Protein AF-A0A3S0C110-F1 (afdb_monomer_lite)

Sequence (95 aa):
MLRGLLARWPGGLRGTFTANLLATVVLGAVIGAGDLVYLALGTGFAGALSTWSTLARELGELLKERQWRLLTGYISATLTAGWAVAWLTRWLVSA

Organism: NCBI:txid1859290

Foldseek 3Di:
DCVVVVVAVVHALVQQLVLLLVLLLLLLQLLLQVDPVSNVVSPVSSVVSHDPPRVVVNLVVCVVVVVVVCSVVSVCCSVVSSVVSSNVSSVVNND

InterPro domains:
  IPR003691 Fluoride-specific ion channel FluC [PF02537] (4-88)

Structure (mmCIF, N/CA/C/O backbone):
data_AF-A0A3S0C110-F1
#
_entry.id   AF-A0A3S0C110-F1
#
loop_
_atom_site.group_PDB
_atom_site.id
_atom_site.type_symbol
_atom_site.label_atom_id
_atom_site.label_alt_id
_atom_site.label_comp_id
_atom_site.label_asym_id
_atom_site.label_entity_id
_atom_site.label_seq_id
_atom_site.pdbx_PDB_ins_code
_atom_site.Cartn_x
_atom_site.Cartn_y
_atom_site.Cartn_z
_atom_site.occupancy
_atom_site.B_iso_or_equiv
_atom_site.auth_seq_id
_atom_site.auth_comp_id
_atom_site.auth_asym_id
_atom_site.auth_atom_id
_atom_site.pdbx_PDB_model_num
ATOM 1 N N . MET A 1 1 ? -22.020 17.505 -4.119 1.00 55.09 1 MET A N 1
ATOM 2 C CA . MET A 1 1 ? -22.976 16.651 -3.378 1.00 55.09 1 MET A CA 1
ATOM 3 C C . MET A 1 1 ? -22.930 15.159 -3.768 1.00 55.09 1 MET A C 1
ATOM 5 O O . MET A 1 1 ? -23.331 14.350 -2.955 1.00 55.09 1 MET A O 1
ATOM 9 N N . LEU A 1 2 ? -22.268 14.761 -4.871 1.00 46.81 2 LEU A N 1
ATOM 10 C CA . LEU A 1 2 ? -21.736 13.390 -5.115 1.00 46.81 2 LEU A CA 1
ATOM 11 C C . LEU A 1 2 ? -20.428 13.064 -4.344 1.00 46.81 2 LEU A C 1
ATOM 13 O O . LEU A 1 2 ? -19.990 11.923 -4.246 1.00 46.81 2 LEU A O 1
ATOM 17 N N . ARG A 1 3 ? -19.808 14.097 -3.766 1.00 48.69 3 ARG A N 1
ATOM 18 C CA . ARG A 1 3 ? -18.477 14.109 -3.130 1.00 48.69 3 ARG A CA 1
ATOM 19 C C . ARG A 1 3 ? -18.389 13.318 -1.813 1.00 48.69 3 ARG A C 1
ATOM 21 O O . ARG A 1 3 ? -17.317 12.847 -1.467 1.00 48.69 3 ARG A O 1
ATOM 28 N N . GLY A 1 4 ? -19.511 13.158 -1.107 1.00 48.91 4 GLY A N 1
ATOM 29 C CA . GLY A 1 4 ? -19.621 12.286 0.071 1.00 48.91 4 GLY A CA 1
ATOM 30 C C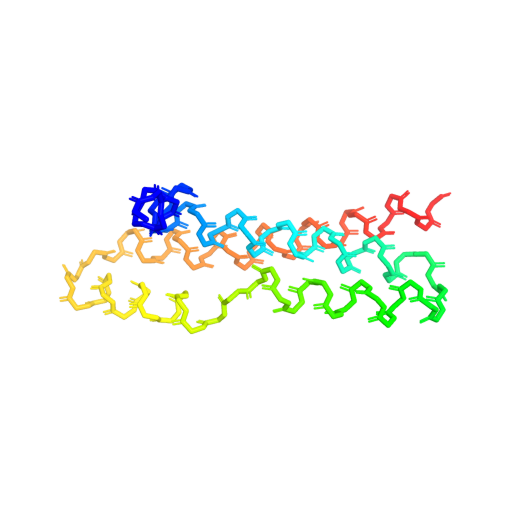 . GLY A 1 4 ? -19.912 10.816 -0.271 1.00 48.91 4 GLY A C 1
ATOM 31 O O . GLY A 1 4 ? -19.647 9.945 0.545 1.00 48.91 4 GLY A O 1
ATOM 32 N N . LEU A 1 5 ? -20.411 10.530 -1.483 1.00 51.88 5 LEU A N 1
ATOM 33 C CA . LEU A 1 5 ? -20.752 9.180 -1.964 1.00 51.88 5 LEU A CA 1
ATOM 34 C C . LEU A 1 5 ? -19.519 8.398 -2.458 1.00 51.88 5 LEU A C 1
ATOM 36 O O . LEU A 1 5 ? -19.439 7.195 -2.244 1.00 51.88 5 LEU A O 1
ATOM 40 N N . LEU A 1 6 ? -18.509 9.082 -3.009 1.00 47.78 6 LEU A N 1
ATOM 41 C CA . LEU A 1 6 ? -17.167 8.520 -3.253 1.00 47.78 6 LEU A CA 1
ATOM 42 C C . LEU A 1 6 ? -16.322 8.385 -1.970 1.00 47.78 6 LEU A C 1
ATOM 44 O O . LEU A 1 6 ? -15.278 7.743 -1.985 1.00 47.78 6 LEU A O 1
ATOM 48 N N . ALA A 1 7 ? -16.757 8.962 -0.845 1.00 46.91 7 ALA A N 1
ATOM 49 C CA . ALA A 1 7 ? -15.951 9.066 0.375 1.00 46.91 7 ALA A CA 1
ATOM 50 C C . ALA A 1 7 ? -15.769 7.741 1.145 1.00 46.91 7 ALA A C 1
ATOM 52 O O . ALA A 1 7 ? -15.185 7.742 2.228 1.00 46.91 7 ALA A O 1
ATOM 53 N N . ARG A 1 8 ? -16.309 6.619 0.647 1.00 56.09 8 ARG A N 1
ATOM 54 C CA . ARG A 1 8 ? -16.410 5.361 1.405 1.00 56.09 8 ARG A CA 1
ATOM 55 C C . ARG A 1 8 ? -16.264 4.078 0.582 1.00 56.09 8 ARG A C 1
ATOM 57 O O . ARG A 1 8 ? -16.588 3.029 1.123 1.00 56.09 8 ARG A O 1
ATOM 64 N N . TRP A 1 9 ? -15.801 4.104 -0.673 1.00 51.53 9 TRP A N 1
ATOM 65 C CA . TRP A 1 9 ? -15.779 2.877 -1.487 1.00 51.53 9 TRP A CA 1
ATOM 66 C C . TRP A 1 9 ? -14.401 2.534 -2.092 1.00 51.53 9 TRP A C 1
ATOM 68 O O . TRP A 1 9 ? -13.837 3.374 -2.787 1.00 51.53 9 TRP A O 1
ATOM 78 N N . PRO A 1 10 ? -13.832 1.338 -1.809 1.00 54.31 10 PRO A N 1
ATOM 79 C CA . PRO A 1 10 ? -14.381 0.302 -0.925 1.00 54.31 10 PRO A CA 1
ATOM 80 C C . PRO A 1 10 ? -14.465 0.758 0.539 1.00 54.31 10 PRO A C 1
ATOM 82 O O . PRO A 1 10 ? -15.265 0.200 1.281 1.00 54.31 10 PRO A O 1
ATOM 85 N N . GLY A 1 11 ? -13.695 1.796 0.907 1.00 68.25 11 GLY A N 1
ATOM 86 C CA . GLY A 1 11 ? -13.632 2.370 2.253 1.00 68.25 11 GLY A CA 1
ATOM 87 C C . GLY A 1 11 ? -13.127 1.383 3.308 1.00 68.25 11 GLY A C 1
ATOM 88 O O . GLY A 1 11 ? -13.246 0.166 3.171 1.00 68.25 11 GLY A O 1
ATOM 89 N N . GLY A 1 12 ? -12.532 1.902 4.379 1.00 83.06 12 GLY A N 1
ATOM 90 C CA . GLY A 1 12 ? -11.976 1.068 5.447 1.00 83.06 12 GLY A CA 1
ATOM 91 C C . GLY A 1 12 ? -10.863 0.122 4.974 1.00 83.06 12 GLY A C 1
ATOM 92 O O . GLY A 1 12 ? -10.289 0.289 3.895 1.00 83.06 12 GLY A O 1
ATOM 93 N N . LEU A 1 13 ? -10.636 -0.932 5.765 1.00 89.69 13 LEU A N 1
ATOM 94 C CA . LEU A 1 13 ? -9.493 -1.848 5.648 1.00 89.69 13 LEU A CA 1
ATOM 95 C C . LEU A 1 13 ? -9.270 -2.372 4.219 1.00 89.69 13 LEU A C 1
ATOM 97 O O . LEU A 1 13 ? -8.149 -2.417 3.725 1.00 89.69 13 LEU A O 1
ATOM 101 N N . ARG A 1 14 ? -10.344 -2.759 3.517 1.00 92.00 14 ARG A N 1
ATOM 102 C CA . ARG A 1 14 ? -10.253 -3.318 2.155 1.00 92.00 14 ARG A CA 1
ATOM 103 C C . ARG A 1 14 ? -9.906 -2.260 1.113 1.00 92.00 14 ARG A C 1
ATOM 105 O O . ARG A 1 14 ? -9.186 -2.559 0.168 1.00 92.00 14 ARG A O 1
ATOM 112 N N . GLY A 1 15 ? -10.426 -1.043 1.265 1.00 92.25 15 GLY A N 1
ATOM 113 C CA . GLY A 1 15 ? -10.122 0.057 0.353 1.00 92.25 15 GLY A CA 1
ATOM 114 C C . GLY A 1 15 ? -8.661 0.469 0.455 1.00 92.25 15 GLY A C 1
ATOM 115 O O . GLY A 1 15 ? -7.969 0.533 -0.559 1.00 92.25 15 GLY A O 1
ATOM 116 N N . THR A 1 16 ? -8.185 0.663 1.683 1.00 94.50 16 THR A N 1
ATOM 117 C CA . THR A 1 16 ? -6.786 1.000 1.957 1.00 94.50 16 THR A CA 1
ATOM 118 C C . THR A 1 16 ? -5.837 -0.122 1.542 1.00 94.50 16 THR A C 1
ATOM 120 O O . THR A 1 16 ? -4.835 0.159 0.888 1.00 94.50 16 THR A O 1
ATOM 123 N N . PHE A 1 17 ? -6.178 -1.385 1.819 1.00 95.31 17 PHE A N 1
ATOM 124 C CA . PHE A 1 17 ? -5.411 -2.536 1.339 1.00 95.31 17 PHE A CA 1
ATOM 125 C C . PHE A 1 17 ? -5.245 -2.528 -0.182 1.00 95.31 17 PHE A C 1
ATOM 127 O O . PHE A 1 17 ? -4.123 -2.575 -0.678 1.00 95.31 17 PHE A O 1
ATOM 134 N N . THR A 1 18 ? -6.353 -2.443 -0.925 1.00 95.56 18 THR A N 1
ATOM 135 C CA . THR A 1 18 ? -6.331 -2.488 -2.392 1.00 95.56 18 THR A CA 1
ATOM 136 C C . THR A 1 18 ? -5.565 -1.306 -2.975 1.00 95.56 18 THR A C 1
ATOM 138 O O . THR A 1 18 ? -4.769 -1.501 -3.887 1.00 95.56 18 THR A O 1
ATOM 141 N N . ALA A 1 19 ? -5.749 -0.095 -2.441 1.00 95.19 19 ALA A N 1
ATOM 142 C CA . ALA A 1 19 ? -5.015 1.084 -2.896 1.00 95.19 19 ALA A CA 1
ATOM 143 C C . ALA A 1 19 ? -3.498 0.929 -2.685 1.00 95.19 19 ALA A C 1
ATOM 145 O O . ALA A 1 19 ? -2.717 1.135 -3.614 1.00 95.19 19 ALA A O 1
ATOM 146 N N . ASN A 1 20 ? -3.082 0.474 -1.500 1.00 96.81 20 ASN A N 1
ATOM 147 C CA . ASN A 1 20 ? -1.672 0.225 -1.197 1.00 96.81 20 ASN A CA 1
ATOM 148 C C . ASN A 1 20 ? -1.087 -0.906 -2.057 1.00 96.81 20 ASN A C 1
ATOM 150 O O . ASN A 1 20 ? 0.041 -0.788 -2.530 1.00 96.81 20 ASN A O 1
ATOM 154 N N . LEU A 1 21 ? -1.849 -1.974 -2.307 1.00 97.56 21 LEU A N 1
ATOM 155 C CA . LEU A 1 21 ? -1.407 -3.091 -3.142 1.00 97.56 21 LEU A CA 1
ATOM 156 C C . LEU A 1 21 ? -1.286 -2.692 -4.621 1.00 97.56 21 LEU A C 1
ATOM 158 O O . LEU A 1 21 ? -0.331 -3.063 -5.290 1.00 97.56 21 LEU A O 1
ATOM 162 N N . LEU A 1 22 ? -2.212 -1.888 -5.146 1.00 97.56 22 LEU A N 1
ATOM 163 C CA . LEU A 1 22 ? -2.097 -1.354 -6.507 1.00 97.56 22 LEU A CA 1
ATOM 164 C C . LEU A 1 22 ? -0.906 -0.399 -6.637 1.00 97.56 22 LEU A C 1
ATOM 166 O O . LEU A 1 22 ? -0.208 -0.420 -7.649 1.00 97.56 22 LEU A O 1
ATOM 170 N N . ALA A 1 23 ? -0.621 0.399 -5.608 1.00 97.19 23 ALA A N 1
ATOM 171 C CA . ALA A 1 23 ? 0.578 1.227 -5.589 1.00 97.19 23 ALA A CA 1
ATOM 172 C C . ALA A 1 23 ? 1.864 0.378 -5.624 1.00 97.19 23 ALA A C 1
ATOM 174 O O . ALA A 1 23 ? 2.810 0.745 -6.321 1.00 97.19 23 ALA A O 1
ATOM 175 N N . THR A 1 24 ? 1.903 -0.778 -4.945 1.00 97.75 24 THR A N 1
ATOM 176 C CA . THR A 1 24 ? 3.068 -1.681 -5.004 1.00 97.75 24 THR A CA 1
ATOM 177 C C . THR A 1 24 ? 3.210 -2.369 -6.362 1.00 97.75 24 THR A C 1
ATOM 179 O O . THR A 1 24 ? 4.341 -2.550 -6.811 1.00 97.75 24 THR A O 1
ATOM 182 N N . VAL A 1 25 ? 2.104 -2.680 -7.058 1.00 97.94 25 VAL A N 1
ATOM 183 C CA . VAL A 1 25 ? 2.128 -3.118 -8.471 1.00 97.94 25 VAL A CA 1
ATOM 184 C C . VAL A 1 25 ? 2.803 -2.058 -9.335 1.00 97.94 25 VAL A C 1
ATOM 186 O O . VAL A 1 25 ? 3.747 -2.369 -10.058 1.00 97.94 25 VAL A O 1
ATOM 189 N N . VAL A 1 26 ? 2.361 -0.799 -9.239 1.00 97.69 26 VAL A N 1
ATOM 190 C CA . VAL A 1 26 ? 2.930 0.296 -10.040 1.00 97.69 26 VAL A CA 1
ATOM 191 C C . VAL A 1 26 ? 4.418 0.460 -9.753 1.00 97.69 26 VAL A C 1
ATOM 193 O O . VAL A 1 26 ? 5.203 0.505 -10.696 1.00 97.69 26 VAL A O 1
ATOM 196 N N . LEU A 1 27 ? 4.824 0.484 -8.478 1.00 97.12 27 LEU A N 1
ATOM 197 C CA . LEU A 1 27 ? 6.241 0.564 -8.109 1.00 97.12 27 LEU A CA 1
ATOM 198 C C . LEU A 1 27 ? 7.049 -0.612 -8.662 1.00 97.12 27 LEU A C 1
ATOM 200 O O . LEU A 1 27 ? 8.111 -0.395 -9.238 1.00 97.12 27 LEU A O 1
ATOM 204 N N . GLY A 1 28 ? 6.546 -1.841 -8.529 1.00 97.00 28 GLY A N 1
ATOM 205 C CA . GLY A 1 28 ? 7.192 -3.024 -9.095 1.00 97.00 28 GLY A CA 1
ATOM 206 C C . GLY A 1 28 ? 7.390 -2.893 -10.605 1.00 97.00 28 GLY A C 1
ATOM 207 O O . GLY A 1 28 ? 8.498 -3.103 -11.093 1.00 97.00 28 GLY A O 1
ATOM 208 N N . ALA A 1 29 ? 6.352 -2.467 -11.327 1.00 97.19 29 ALA A N 1
ATOM 209 C CA . ALA A 1 29 ? 6.398 -2.291 -12.774 1.00 97.19 29 ALA A CA 1
ATOM 210 C C . ALA A 1 29 ? 7.416 -1.226 -13.208 1.00 97.19 29 ALA A C 1
ATOM 212 O O . ALA A 1 29 ? 8.242 -1.492 -14.077 1.00 97.19 29 ALA A O 1
ATOM 213 N N . VAL A 1 30 ? 7.409 -0.040 -12.589 1.00 97.25 30 VAL A N 1
ATOM 214 C CA . VAL A 1 30 ? 8.331 1.038 -12.994 1.00 97.25 30 VAL A CA 1
ATOM 215 C C . VAL A 1 30 ? 9.780 0.754 -12.603 1.00 97.25 30 VAL A C 1
ATOM 217 O O . VAL A 1 30 ? 10.690 1.117 -13.343 1.00 97.25 30 VAL A O 1
ATOM 220 N N . ILE A 1 31 ? 10.009 0.041 -11.494 1.00 96.44 31 ILE A N 1
ATOM 221 C CA . ILE A 1 31 ? 11.341 -0.465 -11.134 1.00 96.44 31 ILE A CA 1
ATOM 222 C C . ILE A 1 31 ? 11.804 -1.528 -12.136 1.00 96.44 31 ILE A C 1
ATOM 224 O O . ILE A 1 31 ? 12.977 -1.542 -12.498 1.00 96.44 31 ILE A O 1
ATOM 228 N N . GLY A 1 32 ? 10.906 -2.414 -12.578 1.00 95.56 32 GLY A N 1
ATOM 229 C CA . GLY A 1 32 ? 11.204 -3.431 -13.589 1.00 95.56 32 GLY A CA 1
ATOM 230 C C . GLY A 1 32 ? 11.553 -2.829 -14.951 1.00 95.56 32 GLY A C 1
ATOM 231 O O . GLY A 1 32 ? 12.484 -3.299 -15.594 1.00 95.56 32 GLY A O 1
ATOM 232 N N . ALA A 1 33 ? 10.858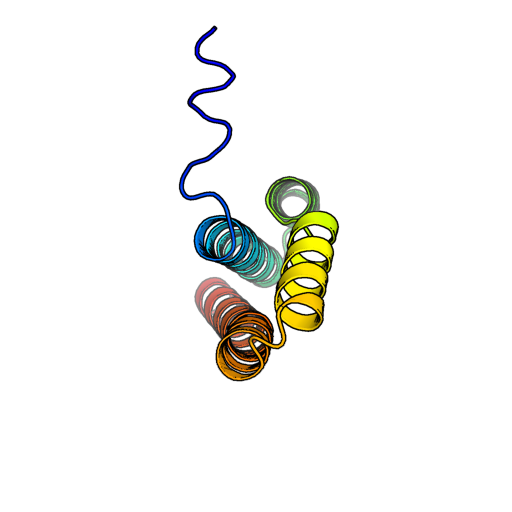 -1.760 -15.353 1.00 95.25 33 ALA A N 1
ATOM 233 C CA . ALA A 1 33 ? 11.101 -1.069 -16.619 1.00 95.25 33 ALA A CA 1
ATOM 234 C C . ALA A 1 33 ? 12.445 -0.317 -16.653 1.00 95.25 33 ALA A C 1
ATOM 236 O O . ALA A 1 33 ? 13.041 -0.180 -17.717 1.00 95.25 33 ALA A O 1
ATOM 237 N N . GLY A 1 34 ? 12.918 0.193 -15.509 1.00 92.44 34 GLY A N 1
ATOM 238 C CA . GLY A 1 34 ? 14.230 0.844 -15.386 1.00 92.44 34 GLY A CA 1
ATOM 239 C C . GLY A 1 34 ? 14.369 2.214 -16.069 1.00 92.44 34 GLY A C 1
ATOM 240 O O . GLY A 1 34 ? 15.454 2.791 -16.044 1.00 92.44 34 GLY A O 1
ATOM 241 N N . ASP A 1 35 ? 13.296 2.754 -16.653 1.00 95.81 35 ASP A N 1
ATOM 242 C CA . ASP A 1 35 ? 13.278 4.067 -17.306 1.00 95.81 35 ASP A CA 1
ATOM 243 C C . ASP A 1 35 ? 13.040 5.210 -16.301 1.00 95.81 35 ASP A C 1
ATOM 245 O O . ASP A 1 35 ? 12.142 5.149 -15.456 1.00 95.81 35 ASP A O 1
ATOM 249 N N . LEU A 1 36 ? 13.827 6.286 -16.403 1.00 95.06 36 LEU A N 1
ATOM 250 C CA . LEU A 1 36 ? 13.801 7.396 -15.445 1.00 95.06 36 LEU A CA 1
ATOM 251 C C . LEU A 1 36 ? 12.476 8.177 -15.454 1.00 95.06 36 LEU A C 1
ATOM 253 O O . LEU A 1 36 ? 12.028 8.632 -14.399 1.00 95.06 36 LEU A O 1
ATOM 257 N N . VAL A 1 37 ? 11.835 8.328 -16.616 1.00 95.00 37 VAL A N 1
ATOM 258 C CA . VAL A 1 37 ? 10.553 9.036 -16.733 1.00 95.00 37 VAL A CA 1
ATOM 259 C C . VAL A 1 37 ? 9.449 8.211 -16.081 1.00 95.00 37 VAL A C 1
ATOM 261 O O . VAL A 1 37 ? 8.651 8.748 -15.306 1.00 95.00 37 VAL A O 1
ATOM 264 N N . TYR A 1 38 ? 9.434 6.899 -16.320 1.00 93.62 38 TYR A N 1
ATOM 265 C CA . TYR A 1 38 ? 8.493 5.997 -15.654 1.00 93.62 38 TYR A CA 1
ATOM 266 C C . TYR A 1 38 ? 8.725 5.915 -14.150 1.00 93.62 38 TYR A C 1
ATOM 268 O O . TYR A 1 38 ? 7.755 5.919 -13.395 1.00 93.62 38 TYR A O 1
ATOM 276 N N . LEU A 1 39 ? 9.976 5.921 -13.691 1.00 95.81 39 LEU A N 1
ATOM 277 C CA . LEU A 1 39 ? 10.284 5.979 -12.263 1.00 95.81 39 LEU A CA 1
ATOM 278 C C . LEU A 1 39 ? 9.738 7.259 -11.622 1.00 95.81 39 LEU A C 1
ATOM 280 O O . LEU A 1 39 ? 9.086 7.178 -10.580 1.00 95.81 39 LEU A O 1
ATOM 284 N N . ALA A 1 40 ? 9.941 8.425 -12.239 1.00 95.69 40 ALA A N 1
ATOM 285 C CA . ALA A 1 40 ? 9.459 9.694 -11.697 1.00 95.69 40 ALA A CA 1
ATOM 286 C C . ALA A 1 40 ? 7.923 9.745 -11.616 1.00 95.69 40 ALA A C 1
ATOM 288 O O . ALA A 1 40 ? 7.357 10.025 -10.555 1.00 95.69 40 ALA A O 1
ATOM 289 N N . LEU A 1 41 ? 7.239 9.425 -12.720 1.00 96.06 41 LEU A N 1
ATOM 290 C CA . LEU A 1 41 ? 5.776 9.463 -12.787 1.00 96.06 41 LEU A CA 1
ATOM 291 C C . LEU A 1 41 ? 5.134 8.356 -11.946 1.00 96.06 41 LEU A C 1
ATOM 293 O O . LEU A 1 41 ? 4.189 8.612 -11.200 1.00 96.06 41 LEU A O 1
ATOM 297 N N . GLY A 1 42 ? 5.663 7.137 -12.030 1.00 96.00 42 GLY A N 1
ATOM 298 C CA . GLY A 1 42 ? 5.161 5.976 -11.304 1.00 96.00 42 GLY A CA 1
ATOM 299 C C . GLY A 1 42 ? 5.331 6.103 -9.799 1.00 96.00 42 GLY A C 1
ATOM 300 O O . GLY A 1 42 ? 4.403 5.780 -9.062 1.00 96.00 42 GLY A O 1
ATOM 301 N N . THR A 1 43 ? 6.462 6.639 -9.329 1.00 95.69 43 THR A N 1
ATOM 302 C CA . THR A 1 43 ? 6.671 6.889 -7.893 1.00 95.69 43 THR A CA 1
ATOM 303 C C . THR A 1 43 ? 5.707 7.954 -7.376 1.00 95.69 43 THR A C 1
ATOM 305 O O . THR A 1 43 ? 5.107 7.769 -6.317 1.00 95.69 43 THR A O 1
ATOM 308 N N . GLY A 1 44 ? 5.489 9.035 -8.135 1.00 95.62 44 GLY A N 1
ATOM 309 C CA . GLY A 1 44 ? 4.500 10.060 -7.788 1.00 95.62 44 GLY A CA 1
ATOM 310 C C . GLY A 1 44 ? 3.072 9.508 -7.747 1.00 95.62 44 GLY A C 1
ATOM 311 O O . GLY A 1 44 ? 2.346 9.734 -6.779 1.00 95.62 44 GLY A O 1
ATOM 312 N N . PHE A 1 45 ? 2.685 8.725 -8.756 1.00 96.50 45 PHE A N 1
ATOM 313 C CA . PHE A 1 45 ? 1.372 8.081 -8.818 1.00 96.50 45 PHE A CA 1
ATOM 314 C C . PHE A 1 45 ? 1.163 7.082 -7.674 1.00 96.50 45 PHE A C 1
ATOM 316 O O . PHE A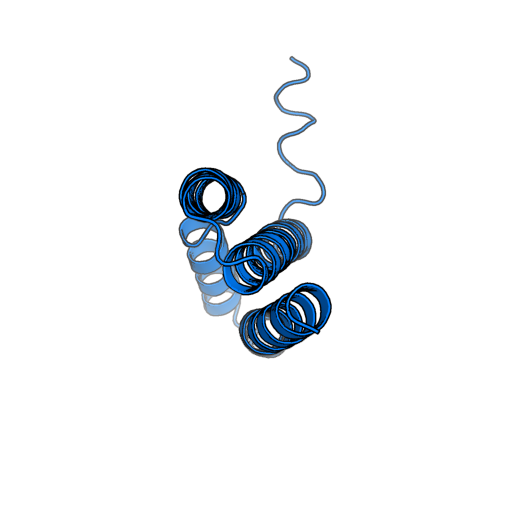 1 45 ? 0.146 7.140 -6.984 1.00 96.50 45 PHE A O 1
ATOM 323 N N . ALA A 1 46 ? 2.132 6.199 -7.424 1.00 96.69 46 ALA A N 1
ATOM 324 C CA . ALA A 1 46 ? 2.076 5.240 -6.325 1.00 96.69 46 ALA A CA 1
ATOM 325 C C . ALA A 1 46 ? 2.029 5.939 -4.957 1.00 96.69 46 ALA A C 1
ATOM 327 O O . ALA A 1 46 ? 1.291 5.508 -4.069 1.00 96.69 46 ALA A O 1
ATOM 328 N N . GLY A 1 47 ? 2.758 7.046 -4.792 1.00 94.88 47 GLY A N 1
ATOM 329 C CA . GLY A 1 47 ? 2.708 7.877 -3.590 1.00 94.88 47 GLY A CA 1
ATOM 330 C C . GLY A 1 47 ? 1.347 8.544 -3.373 1.00 94.88 47 GLY A C 1
ATOM 331 O O . GLY A 1 47 ? 0.885 8.618 -2.241 1.00 94.88 47 GLY A O 1
ATOM 332 N N . ALA A 1 48 ? 0.680 8.986 -4.443 1.00 94.94 48 ALA A N 1
ATOM 333 C CA . ALA A 1 48 ? -0.658 9.575 -4.364 1.00 94.94 48 ALA A CA 1
ATOM 334 C C . ALA A 1 48 ? -1.769 8.532 -4.145 1.00 94.94 48 ALA A C 1
ATOM 336 O O . ALA A 1 48 ? -2.797 8.844 -3.544 1.00 94.94 48 ALA A O 1
ATOM 337 N N . LEU A 1 49 ? -1.580 7.310 -4.653 1.00 95.12 49 LEU A N 1
ATOM 338 C CA . LEU A 1 49 ? -2.541 6.214 -4.530 1.00 95.12 49 LEU A CA 1
ATOM 339 C C . LEU A 1 49 ? -2.464 5.517 -3.165 1.00 95.12 49 LEU A C 1
ATOM 341 O O . LEU A 1 49 ? -3.496 5.157 -2.598 1.00 95.12 49 LEU A O 1
ATOM 345 N N . SER A 1 50 ? -1.253 5.305 -2.648 1.00 95.44 50 SER A N 1
ATOM 346 C CA . SER A 1 50 ? -1.043 4.668 -1.347 1.00 95.44 50 SER A CA 1
ATOM 347 C C . SER A 1 50 ? -1.284 5.629 -0.183 1.00 95.44 50 SER A C 1
ATOM 349 O O . SER A 1 50 ? -1.214 6.849 -0.308 1.00 95.44 50 SER A O 1
ATOM 351 N N . THR A 1 51 ? -1.571 5.075 0.991 1.00 95.75 51 THR A N 1
ATOM 352 C CA . THR A 1 51 ? -1.751 5.852 2.216 1.00 95.75 51 THR A CA 1
ATOM 353 C C . THR A 1 51 ? -1.226 5.106 3.438 1.00 95.75 51 THR A C 1
ATOM 355 O O . THR A 1 51 ? -1.701 4.028 3.808 1.00 95.75 51 THR A O 1
ATOM 358 N N . TRP A 1 52 ? -0.244 5.720 4.102 1.00 93.50 52 TRP A N 1
ATOM 359 C CA . TRP A 1 52 ? 0.242 5.278 5.409 1.00 93.50 52 TRP A CA 1
ATOM 360 C C . TRP A 1 52 ? -0.625 5.811 6.553 1.00 93.50 52 TRP A C 1
ATOM 362 O O . TRP A 1 52 ? -0.905 5.095 7.511 1.00 93.50 52 TRP A O 1
ATOM 372 N N . SER A 1 53 ? -1.086 7.061 6.459 1.00 94.44 53 SER A N 1
ATOM 373 C CA . SER A 1 53 ? -1.842 7.711 7.535 1.00 94.44 53 SER A CA 1
ATOM 374 C C . SER A 1 53 ? -3.185 7.025 7.790 1.00 94.44 53 SER A C 1
ATOM 376 O O . SER A 1 53 ? -3.575 6.843 8.944 1.00 94.44 53 SER A O 1
ATOM 378 N N . THR A 1 54 ? -3.873 6.582 6.732 1.00 94.44 54 THR A N 1
ATOM 379 C CA . THR A 1 54 ? -5.125 5.826 6.865 1.00 94.44 54 THR A CA 1
ATOM 380 C C . THR A 1 54 ? -4.872 4.437 7.443 1.00 94.44 54 THR A C 1
ATOM 382 O O . THR A 1 54 ? -5.565 4.061 8.384 1.00 94.44 54 THR A O 1
ATOM 385 N N . LEU A 1 55 ? -3.846 3.724 6.961 1.00 94.88 55 LEU A N 1
ATOM 386 C CA . LEU A 1 55 ? -3.455 2.411 7.486 1.00 94.88 55 LEU A CA 1
ATOM 387 C C . LEU A 1 55 ? -3.123 2.483 8.985 1.00 94.88 55 LEU A C 1
ATOM 389 O O . LEU A 1 55 ? -3.641 1.699 9.774 1.00 94.88 55 LEU A O 1
ATOM 393 N N . ALA A 1 56 ? -2.300 3.449 9.399 1.00 96.12 56 ALA A N 1
ATOM 394 C CA . ALA A 1 56 ? -1.920 3.629 10.798 1.00 96.12 56 ALA A CA 1
ATOM 395 C C . ALA A 1 56 ? -3.131 3.941 11.691 1.00 96.12 56 ALA A C 1
ATOM 397 O O . ALA A 1 56 ? -3.247 3.391 12.788 1.00 96.12 56 ALA A O 1
ATOM 398 N N . ARG A 1 57 ? -4.060 4.781 11.211 1.00 95.88 57 ARG A N 1
ATOM 399 C CA . ARG A 1 57 ? -5.322 5.061 11.911 1.00 95.88 57 ARG A CA 1
ATOM 400 C C . ARG A 1 57 ? -6.150 3.788 12.094 1.00 95.88 57 ARG A C 1
ATOM 402 O O . ARG A 1 57 ? -6.575 3.514 13.210 1.00 95.88 57 ARG A O 1
ATOM 409 N N . GLU A 1 58 ? -6.339 3.009 11.033 1.00 95.69 58 GLU A N 1
ATOM 410 C CA . GLU A 1 58 ? -7.114 1.761 11.062 1.00 95.69 58 GLU A CA 1
ATOM 411 C C . GLU A 1 58 ? -6.501 0.710 11.995 1.00 95.69 58 GLU A C 1
ATOM 413 O O . GLU A 1 58 ? -7.209 0.097 12.791 1.00 95.69 58 GLU A O 1
ATOM 418 N N . LEU A 1 59 ? -5.176 0.532 11.960 1.00 96.88 59 LEU A N 1
ATOM 419 C CA . LEU A 1 59 ? -4.472 -0.352 12.893 1.00 96.88 59 LEU A CA 1
ATOM 420 C C . LEU A 1 59 ? -4.636 0.127 14.343 1.00 96.88 59 LEU A C 1
ATOM 422 O O . LEU A 1 59 ? -4.873 -0.682 15.239 1.00 96.88 59 LEU A O 1
ATOM 426 N N . GLY A 1 60 ? -4.560 1.439 14.582 1.00 97.31 60 GLY A N 1
ATOM 427 C CA . GLY A 1 60 ? -4.798 2.030 15.897 1.00 97.31 60 GLY A CA 1
ATOM 428 C C . GLY A 1 60 ? -6.233 1.835 16.403 1.00 97.31 60 GLY A C 1
ATOM 429 O O . GLY A 1 60 ? -6.430 1.594 17.593 1.00 97.31 60 GLY A O 1
ATOM 430 N N . GLU A 1 61 ? -7.231 1.907 15.521 1.00 96.88 61 GLU A N 1
ATOM 431 C CA . GLU A 1 61 ? -8.640 1.628 15.838 1.00 96.88 61 GLU A CA 1
ATOM 432 C C . GLU A 1 61 ? -8.835 0.150 16.215 1.00 96.88 61 GLU A C 1
ATOM 434 O O . GLU A 1 61 ? -9.342 -0.142 17.299 1.00 96.88 61 GLU A O 1
ATOM 439 N N . LEU A 1 62 ? -8.313 -0.783 15.411 1.00 96.81 62 LEU A N 1
ATOM 440 C CA . LEU A 1 62 ? -8.361 -2.222 15.708 1.00 96.81 62 LEU A CA 1
ATOM 441 C C . LEU A 1 62 ? -7.647 -2.583 17.017 1.00 96.81 62 LEU A C 1
ATOM 443 O O . LEU A 1 62 ? -8.105 -3.456 17.760 1.00 96.81 62 LEU A O 1
ATOM 447 N N . LEU A 1 63 ? -6.536 -1.903 17.310 1.00 97.44 63 LEU A N 1
ATOM 448 C CA . LEU A 1 63 ? -5.792 -2.061 18.554 1.00 97.44 63 LEU A CA 1
ATOM 449 C C . LEU A 1 63 ? -6.629 -1.626 19.766 1.00 97.44 63 LEU A C 1
ATOM 451 O O . LEU A 1 63 ? -6.713 -2.362 20.751 1.00 97.44 63 LEU A O 1
ATOM 455 N N . LYS A 1 64 ? -7.286 -0.461 19.685 1.00 97.62 6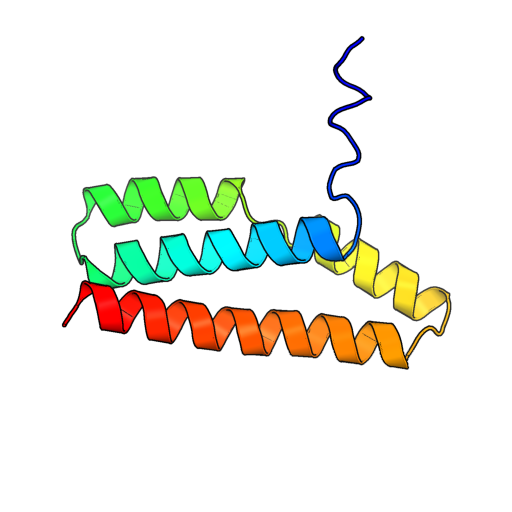4 LYS A N 1
ATOM 456 C CA . LYS A 1 64 ? -8.164 0.066 20.747 1.00 97.62 64 LYS A CA 1
ATOM 457 C C . LYS A 1 64 ? -9.377 -0.828 20.989 1.00 97.62 64 LYS A C 1
ATOM 459 O O . LYS A 1 64 ? -9.736 -1.072 22.136 1.00 97.62 64 LYS A O 1
ATOM 464 N N . GLU A 1 65 ? -9.968 -1.360 19.924 1.00 97.50 65 GLU A N 1
ATOM 465 C CA . GLU A 1 65 ? -11.108 -2.280 19.992 1.00 97.50 65 GLU A CA 1
ATOM 466 C C . GLU A 1 65 ? -10.711 -3.716 20.376 1.00 97.50 65 GLU A C 1
ATOM 468 O O . GLU A 1 65 ? -11.568 -4.590 20.493 1.00 97.50 65 GLU A O 1
ATOM 473 N N . ARG A 1 66 ? -9.412 -3.979 20.600 1.00 97.06 66 ARG A N 1
ATOM 474 C CA . ARG A 1 66 ? -8.859 -5.297 20.961 1.00 97.06 66 ARG A CA 1
ATOM 475 C C . ARG A 1 66 ? -9.190 -6.380 19.926 1.00 97.06 66 ARG A C 1
ATOM 477 O O . ARG A 1 66 ? -9.240 -7.568 20.250 1.00 97.06 66 ARG A O 1
ATOM 484 N N . GLN A 1 67 ? -9.367 -5.994 18.662 1.00 97.00 67 GLN A N 1
ATOM 485 C CA . GLN A 1 67 ? -9.630 -6.908 17.551 1.00 97.00 67 GLN A CA 1
ATOM 486 C C . GLN A 1 67 ? -8.332 -7.566 17.047 1.00 97.00 67 GLN A C 1
ATOM 488 O O . GLN A 1 67 ? -7.974 -7.471 15.874 1.00 97.00 67 GLN A O 1
ATOM 493 N N . TRP A 1 68 ? -7.607 -8.255 17.934 1.00 96.06 68 TRP A N 1
ATOM 494 C CA . TRP A 1 68 ? -6.243 -8.749 17.686 1.00 96.06 68 TRP A CA 1
ATOM 495 C C . TRP A 1 68 ? -6.111 -9.629 16.446 1.00 96.06 68 TRP A C 1
ATOM 497 O O . TRP A 1 68 ? -5.142 -9.497 15.709 1.00 96.06 68 TRP A O 1
ATOM 507 N N . ARG A 1 69 ? -7.094 -10.500 16.187 1.00 96.88 69 ARG A N 1
ATOM 508 C CA . ARG A 1 69 ? -7.090 -11.384 15.008 1.00 96.88 69 ARG A CA 1
ATOM 509 C C . ARG A 1 69 ? -7.166 -10.597 13.702 1.00 96.88 69 ARG A C 1
ATOM 511 O O . ARG A 1 69 ? -6.474 -10.934 12.747 1.00 96.88 69 ARG A O 1
ATOM 518 N N . LEU A 1 70 ?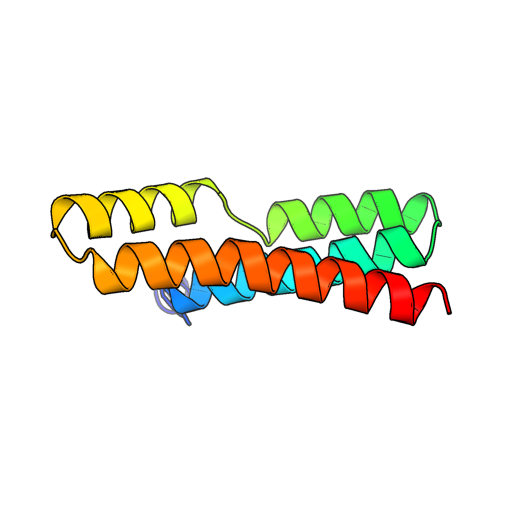 -8.010 -9.567 13.660 1.00 96.31 70 LEU A N 1
ATOM 519 C CA . LEU A 1 70 ? -8.159 -8.733 12.472 1.00 96.31 70 LEU A CA 1
ATOM 520 C C . LEU A 1 70 ? -6.951 -7.808 12.308 1.00 96.31 70 LEU A C 1
ATOM 522 O O . LEU A 1 70 ? -6.454 -7.667 11.198 1.00 96.31 70 LEU A O 1
ATOM 526 N N . LEU A 1 71 ? -6.431 -7.259 13.409 1.00 96.69 71 LEU A N 1
ATOM 527 C CA . LEU A 1 71 ? -5.209 -6.456 13.430 1.00 96.69 71 LEU A CA 1
ATOM 528 C C . LEU A 1 71 ? -4.015 -7.222 12.844 1.00 96.69 71 LEU A C 1
ATOM 530 O O . LEU A 1 71 ? -3.365 -6.739 11.917 1.00 96.69 71 LEU A O 1
ATOM 534 N N . THR A 1 72 ? -3.733 -8.422 13.365 1.00 97.06 72 THR A N 1
ATOM 535 C CA . THR A 1 72 ? -2.592 -9.231 12.916 1.00 97.06 72 THR A CA 1
ATOM 536 C C . THR A 1 72 ? -2.788 -9.740 11.495 1.00 97.06 72 THR A C 1
ATOM 538 O O . THR A 1 72 ? -1.852 -9.685 10.699 1.00 97.06 72 THR A O 1
ATOM 541 N N . GLY A 1 73 ? -3.999 -10.174 11.135 1.00 97.44 73 GLY A N 1
ATOM 542 C CA . GLY A 1 73 ? -4.328 -10.566 9.764 1.00 97.44 73 GLY A CA 1
ATOM 543 C C . GLY A 1 73 ? -4.151 -9.414 8.774 1.00 97.44 73 GLY A C 1
ATOM 544 O O . GLY A 1 73 ? -3.558 -9.594 7.717 1.00 97.44 73 GLY A O 1
ATOM 545 N N . TYR A 1 74 ? -4.595 -8.210 9.130 1.00 96.62 74 TYR A N 1
ATOM 546 C CA . TYR A 1 74 ? -4.523 -7.051 8.248 1.00 96.62 74 TYR A CA 1
ATOM 547 C C . TYR A 1 74 ? -3.090 -6.547 8.041 1.00 96.62 74 TYR A C 1
ATOM 549 O O . TYR A 1 74 ? -2.679 -6.321 6.899 1.00 96.62 74 TYR A O 1
ATOM 557 N N . ILE A 1 75 ? -2.302 -6.418 9.115 1.00 95.81 75 ILE A N 1
ATOM 558 C CA . ILE A 1 75 ? -0.907 -5.970 9.000 1.00 95.81 75 ILE A CA 1
ATOM 559 C C . ILE A 1 75 ? -0.049 -7.006 8.264 1.00 95.81 75 ILE A C 1
ATOM 561 O O . ILE A 1 75 ? 0.722 -6.644 7.377 1.00 95.81 75 ILE A O 1
ATOM 565 N N . SER A 1 76 ? -0.228 -8.299 8.564 1.00 97.25 76 SER A N 1
ATOM 566 C CA . SER A 1 76 ? 0.511 -9.371 7.887 1.00 97.25 76 SER A CA 1
ATOM 567 C C . SER A 1 76 ? 0.144 -9.458 6.409 1.00 97.25 76 SER A C 1
ATOM 569 O O . SER A 1 76 ? 1.049 -9.520 5.578 1.00 97.25 76 SER A O 1
ATOM 571 N N . ALA A 1 77 ? -1.143 -9.375 6.057 1.00 96.12 77 ALA A N 1
ATOM 572 C CA . ALA A 1 77 ? -1.584 -9.345 4.666 1.00 96.12 77 ALA A CA 1
ATOM 573 C C . ALA A 1 77 ? -0.998 -8.141 3.918 1.00 96.12 77 ALA A C 1
ATOM 575 O O . ALA A 1 77 ? -0.471 -8.307 2.824 1.00 96.12 77 ALA A O 1
ATOM 576 N N . THR A 1 78 ? -1.031 -6.946 4.515 1.00 95.00 78 THR A N 1
ATOM 577 C CA . THR A 1 78 ? -0.499 -5.723 3.888 1.00 95.00 78 THR A CA 1
ATOM 578 C C . THR A 1 78 ? 0.993 -5.851 3.574 1.00 95.00 78 THR A C 1
ATOM 580 O O . THR A 1 78 ? 1.416 -5.534 2.464 1.00 95.00 78 THR A O 1
ATOM 583 N N . LEU A 1 79 ? 1.791 -6.365 4.515 1.00 95.75 79 LEU A N 1
ATOM 584 C CA . LEU A 1 79 ? 3.236 -6.524 4.333 1.00 95.75 79 LEU A CA 1
ATOM 585 C C . LEU A 1 79 ? 3.584 -7.649 3.350 1.00 95.75 79 LEU 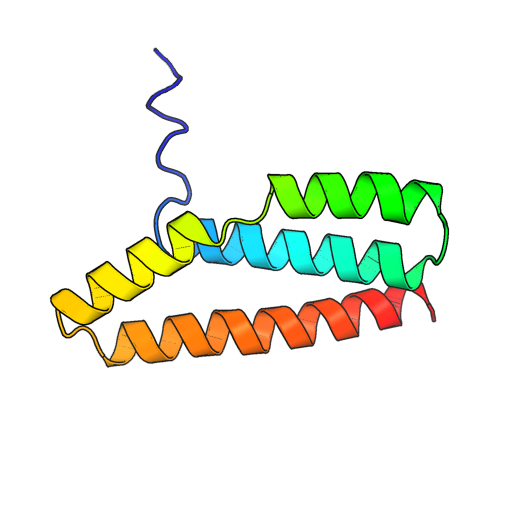A C 1
ATOM 587 O O . LEU A 1 79 ? 4.382 -7.449 2.437 1.00 95.75 79 LEU A O 1
ATOM 591 N N . THR A 1 80 ? 2.982 -8.828 3.522 1.00 97.88 80 THR A N 1
ATOM 592 C CA . THR A 1 80 ? 3.311 -10.014 2.714 1.00 97.88 80 THR A CA 1
ATOM 593 C C . THR A 1 80 ? 2.800 -9.896 1.283 1.00 97.88 80 THR A C 1
ATOM 595 O O . THR A 1 80 ? 3.570 -10.125 0.353 1.00 97.88 80 THR A O 1
ATOM 598 N N . ALA A 1 81 ? 1.545 -9.477 1.080 1.00 96.50 81 ALA A N 1
ATOM 599 C CA . ALA A 1 81 ? 1.001 -9.265 -0.258 1.00 96.50 81 ALA A CA 1
ATOM 600 C C . ALA A 1 81 ? 1.710 -8.100 -0.957 1.00 96.50 81 ALA A C 1
ATOM 602 O O . ALA A 1 81 ? 2.074 -8.227 -2.123 1.00 96.50 81 ALA A O 1
ATOM 603 N N . GLY A 1 82 ? 1.969 -7.001 -0.235 1.00 95.69 82 GLY A N 1
ATOM 604 C CA . GLY A 1 82 ? 2.706 -5.854 -0.762 1.00 95.69 82 GLY A CA 1
ATOM 605 C C . GLY A 1 82 ? 4.080 -6.248 -1.302 1.00 95.69 82 GLY A C 1
ATOM 606 O O . GLY A 1 82 ? 4.395 -5.938 -2.452 1.00 95.69 82 GLY A O 1
ATOM 607 N N . TRP A 1 83 ? 4.861 -6.992 -0.511 1.00 96.56 83 TRP A N 1
ATOM 608 C CA . TRP A 1 83 ? 6.169 -7.502 -0.928 1.00 96.56 83 TRP A CA 1
ATOM 609 C C . TRP A 1 83 ? 6.049 -8.471 -2.106 1.00 96.56 83 TRP A C 1
ATOM 611 O O . TRP A 1 83 ? 6.714 -8.280 -3.125 1.00 96.56 83 TRP A O 1
ATOM 621 N N . ALA A 1 84 ? 5.208 -9.504 -1.984 1.00 97.50 84 ALA A N 1
ATOM 622 C CA . ALA A 1 84 ? 5.077 -10.548 -2.998 1.00 97.50 84 ALA A CA 1
ATOM 623 C C . ALA A 1 84 ? 4.688 -9.966 -4.363 1.00 97.50 84 ALA A C 1
ATOM 625 O O . ALA A 1 84 ? 5.296 -10.303 -5.377 1.00 97.50 84 ALA A O 1
ATOM 626 N N . VAL A 1 85 ? 3.723 -9.044 -4.381 1.00 97.00 85 VAL A N 1
ATOM 627 C CA . VAL A 1 85 ? 3.254 -8.392 -5.606 1.00 97.00 85 VAL A CA 1
ATOM 628 C C . VAL A 1 85 ? 4.300 -7.442 -6.182 1.00 97.00 85 VAL A C 1
ATOM 630 O O . VAL A 1 85 ? 4.495 -7.444 -7.397 1.00 97.00 85 VAL A O 1
ATOM 633 N N . ALA A 1 86 ? 5.015 -6.674 -5.353 1.00 96.56 86 ALA A N 1
ATOM 634 C CA . ALA A 1 86 ? 6.100 -5.818 -5.838 1.00 96.56 86 ALA A CA 1
ATOM 635 C C . ALA A 1 86 ? 7.206 -6.642 -6.516 1.00 96.56 86 ALA A C 1
ATOM 637 O O . ALA A 1 86 ? 7.661 -6.293 -7.605 1.00 96.56 86 ALA A O 1
ATOM 638 N N . TRP A 1 87 ? 7.605 -7.757 -5.893 1.00 96.75 87 TRP A N 1
ATOM 639 C CA . TRP A 1 87 ? 8.621 -8.656 -6.438 1.00 96.75 87 TRP A CA 1
ATOM 640 C C . TRP A 1 87 ? 8.155 -9.326 -7.734 1.00 96.75 87 TRP A C 1
ATOM 642 O O . TRP A 1 87 ? 8.863 -9.262 -8.737 1.00 96.75 87 TRP A O 1
ATOM 652 N N . LEU A 1 88 ? 6.945 -9.895 -7.736 1.00 97.62 88 LEU A N 1
ATOM 653 C CA . LEU A 1 88 ? 6.361 -10.548 -8.908 1.00 97.62 88 LEU A CA 1
ATOM 654 C C . LEU A 1 88 ? 6.226 -9.578 -10.083 1.00 97.62 88 LEU A C 1
ATOM 656 O O . LEU A 1 88 ? 6.640 -9.897 -11.191 1.00 97.62 88 LEU A O 1
ATOM 660 N N . THR A 1 89 ? 5.673 -8.387 -9.847 1.00 96.81 89 THR A N 1
ATOM 661 C CA . THR A 1 89 ? 5.443 -7.407 -10.917 1.00 96.81 89 THR A CA 1
ATOM 662 C C . THR A 1 89 ? 6.759 -6.903 -11.491 1.00 96.81 89 THR A C 1
ATOM 664 O O . THR A 1 89 ? 6.904 -6.823 -12.707 1.00 96.81 89 THR A O 1
ATOM 667 N N . ARG A 1 90 ? 7.744 -6.614 -10.630 1.00 96.75 90 ARG A N 1
ATOM 668 C CA . ARG A 1 90 ? 9.088 -6.250 -11.083 1.00 96.75 90 ARG A CA 1
ATOM 669 C C . ARG A 1 90 ? 9.677 -7.337 -11.972 1.00 96.75 90 ARG A C 1
ATOM 671 O O . ARG A 1 90 ? 10.157 -7.015 -13.051 1.00 96.75 90 ARG A O 1
ATOM 678 N N . TRP A 1 91 ? 9.629 -8.591 -11.520 1.00 96.81 91 TRP A N 1
ATOM 679 C CA . TRP A 1 91 ? 10.153 -9.725 -12.276 1.00 96.81 91 TRP A CA 1
ATOM 680 C C . TRP A 1 91 ? 9.469 -9.856 -13.640 1.00 96.81 91 TRP A C 1
ATOM 682 O O . TRP A 1 91 ? 10.168 -9.912 -14.642 1.00 96.81 91 TRP A O 1
ATOM 692 N N . LEU A 1 92 ? 8.131 -9.804 -13.682 1.00 96.50 92 LEU A N 1
ATOM 693 C CA . LEU A 1 92 ? 7.337 -9.900 -14.914 1.00 96.50 92 LEU A CA 1
ATOM 694 C C . LEU A 1 92 ? 7.656 -8.812 -15.946 1.00 96.50 92 LEU A C 1
ATOM 696 O O . LEU A 1 92 ? 7.543 -9.070 -17.135 1.00 96.50 92 LEU A O 1
ATOM 700 N N . VAL A 1 93 ? 8.002 -7.600 -15.506 1.00 95.69 93 VAL A N 1
ATOM 701 C CA . VAL A 1 93 ? 8.334 -6.493 -16.418 1.00 95.69 93 VAL A CA 1
ATOM 702 C C . VAL A 1 93 ? 9.793 -6.547 -16.878 1.00 95.69 93 VAL A C 1
ATOM 704 O O . VAL A 1 93 ? 10.109 -6.058 -17.957 1.00 95.69 93 VAL A O 1
ATOM 707 N N . SER A 1 94 ? 10.682 -7.124 -16.068 1.00 90.44 94 SER A N 1
ATOM 708 C CA . SER A 1 94 ? 12.114 -7.238 -16.380 1.00 90.44 94 SER A CA 1
ATOM 709 C C . SER A 1 94 ? 12.518 -8.529 -17.105 1.00 90.44 94 SER A C 1
ATOM 711 O O . SER A 1 94 ? 13.679 -8.646 -17.497 1.00 90.44 94 SER A O 1
ATOM 713 N N . ALA A 1 95 ? 11.614 -9.509 -17.186 1.00 81.19 95 ALA A N 1
ATOM 714 C CA . ALA A 1 95 ? 11.810 -10.796 -17.855 1.00 81.19 95 ALA A CA 1
ATOM 715 C C . ALA A 1 95 ? 11.502 -10.688 -19.353 1.00 81.19 95 ALA A C 1
ATOM 717 O O . ALA A 1 95 ? 12.237 -11.334 -20.132 1.00 81.19 95 ALA A O 1
#

Radius of gyration: 15.24 Å; chains: 1; bounding box: 37×28×39 Å

pLDDT: mean 90.64, std 14.2, range [46.81, 97.94]

Secondary structure (DSSP, 8-state):
--TTTGGGSS-HHHHHHHHHHHHHHHHHHHHHH--HHHHHHHHHHHHHH--HHHHHHHHHHHHHTT-HHHHHHHHHHHHHHHHHHHHHHHHHHH-